Protein AF-A0A3A9EFS1-F1 (afdb_monomer)

Structure (mmCIF, N/CA/C/O backbone):
data_AF-A0A3A9EFS1-F1
#
_entry.id   AF-A0A3A9EFS1-F1
#
loop_
_atom_site.group_PDB
_atom_site.id
_atom_site.type_symbol
_atom_site.label_atom_id
_atom_site.label_alt_id
_atom_site.label_comp_id
_atom_site.label_asym_id
_atom_site.label_entity_id
_atom_site.label_seq_id
_atom_site.pdbx_PDB_ins_code
_atom_site.Cartn_x
_atom_site.Cartn_y
_atom_site.Cartn_z
_atom_site.occupancy
_atom_site.B_iso_or_equiv
_atom_site.auth_seq_id
_atom_site.auth_comp_id
_atom_site.auth_asym_id
_atom_site.auth_atom_id
_atom_site.pdbx_PDB_model_num
ATOM 1 N N . TYR A 1 1 ? 8.280 -6.843 -24.505 1.00 95.31 1 TYR A N 1
ATOM 2 C CA . TYR A 1 1 ? 9.113 -6.288 -25.584 1.00 95.31 1 TYR A CA 1
ATOM 3 C C . TYR A 1 1 ? 9.991 -7.396 -26.152 1.00 95.31 1 TYR A C 1
ATOM 5 O O . TYR A 1 1 ? 10.147 -8.423 -25.499 1.00 95.31 1 TYR A O 1
ATOM 13 N N . GLN A 1 2 ? 10.508 -7.219 -27.363 1.00 96.38 2 GLN A N 1
ATOM 14 C CA . GLN A 1 2 ? 11.453 -8.128 -28.019 1.00 96.38 2 GLN A CA 1
ATOM 15 C C . GLN A 1 2 ? 12.691 -7.327 -28.416 1.00 96.38 2 GLN A C 1
ATOM 17 O O . GLN A 1 2 ? 12.619 -6.101 -28.503 1.00 96.38 2 GLN A O 1
ATOM 22 N N . VAL A 1 3 ? 13.807 -8.020 -28.605 1.00 96.75 3 VAL A N 1
ATOM 23 C CA . VAL A 1 3 ? 15.078 -7.429 -29.024 1.00 96.75 3 VAL A CA 1
ATOM 24 C C . VAL A 1 3 ? 15.571 -8.209 -30.230 1.00 96.75 3 VAL A C 1
ATOM 26 O O . VAL A 1 3 ? 15.526 -9.438 -30.214 1.00 96.75 3 VAL A O 1
ATOM 29 N N . SER A 1 4 ? 16.009 -7.492 -31.255 1.00 95.69 4 SER A N 1
ATOM 30 C CA . SER A 1 4 ? 16.478 -8.025 -32.530 1.00 95.69 4 SER A CA 1
ATOM 31 C C . SER A 1 4 ? 17.852 -7.447 -32.841 1.00 95.69 4 SER A C 1
ATOM 33 O O . SER A 1 4 ? 18.137 -6.320 -32.436 1.00 95.69 4 SER A O 1
ATOM 35 N N . ASP A 1 5 ? 18.650 -8.185 -33.599 1.00 96.75 5 ASP A N 1
ATOM 36 C CA . ASP A 1 5 ? 19.939 -7.743 -34.123 1.00 96.75 5 ASP A CA 1
ATOM 37 C C . ASP A 1 5 ? 20.101 -8.301 -35.546 1.00 96.75 5 ASP A C 1
ATOM 39 O O . ASP A 1 5 ? 19.732 -9.457 -35.782 1.00 96.75 5 ASP A O 1
ATOM 43 N N . GLU A 1 6 ? 20.549 -7.485 -36.506 1.00 94.62 6 GLU A N 1
ATOM 44 C CA . GLU A 1 6 ? 20.596 -7.878 -37.925 1.00 94.62 6 GLU A CA 1
ATOM 45 C C . GLU A 1 6 ? 21.728 -8.878 -38.203 1.00 94.62 6 GLU A C 1
ATOM 47 O O . GLU A 1 6 ? 21.553 -9.823 -38.981 1.00 94.62 6 GLU A O 1
ATOM 52 N N . GLU A 1 7 ? 22.869 -8.700 -37.541 1.00 95.69 7 GLU A N 1
ATOM 53 C CA . GLU A 1 7 ? 24.054 -9.550 -37.630 1.00 95.69 7 GLU A CA 1
ATOM 54 C C . GLU A 1 7 ? 23.957 -10.801 -36.741 1.00 95.69 7 GLU A C 1
ATOM 56 O O . GLU A 1 7 ? 24.694 -11.774 -36.940 1.00 95.69 7 GLU A O 1
ATOM 61 N N . GLY A 1 8 ? 23.001 -10.815 -35.810 1.00 94.38 8 GLY A N 1
ATOM 62 C CA . GLY A 1 8 ? 22.811 -11.887 -34.839 1.00 94.38 8 GLY A CA 1
ATOM 63 C C . GLY A 1 8 ? 23.802 -11.812 -33.679 1.00 94.38 8 GLY A C 1
ATOM 64 O O . GLY A 1 8 ? 24.054 -12.834 -33.028 1.00 94.38 8 GLY A O 1
ATOM 65 N N . ASP A 1 9 ? 24.368 -10.631 -33.432 1.00 97.06 9 ASP A N 1
ATOM 66 C CA . ASP A 1 9 ? 25.317 -10.398 -32.359 1.00 97.06 9 ASP A CA 1
ATOM 67 C C . ASP A 1 9 ? 24.630 -10.449 -30.980 1.00 97.06 9 ASP A C 1
ATOM 69 O O . ASP A 1 9 ? 23.421 -10.220 -30.837 1.00 97.06 9 ASP A O 1
ATOM 73 N N . PRO A 1 10 ? 25.366 -10.810 -29.911 1.00 97.25 10 PRO A N 1
ATOM 74 C CA . PRO A 1 10 ? 24.769 -10.917 -28.590 1.00 97.25 10 PRO A CA 1
ATOM 75 C C . PRO A 1 10 ? 24.401 -9.543 -28.015 1.00 97.25 10 PRO A C 1
ATOM 77 O O . PRO A 1 10 ? 25.275 -8.748 -27.677 1.00 97.25 10 PRO A O 1
ATOM 80 N N . VAL A 1 11 ? 23.107 -9.310 -27.786 1.00 98.38 11 VAL A N 1
ATOM 81 C CA . VAL A 1 11 ? 22.608 -8.042 -27.233 1.00 98.38 11 VAL A CA 1
ATOM 82 C C . VAL A 1 11 ? 22.448 -8.106 -25.713 1.00 98.38 11 VAL A C 1
ATOM 84 O O . VAL A 1 11 ? 21.799 -9.001 -25.163 1.00 98.38 11 VAL A O 1
ATOM 87 N N . THR A 1 12 ? 23.010 -7.120 -25.018 1.00 98.56 12 THR A N 1
ATOM 88 C CA . THR A 1 12 ? 22.801 -6.883 -23.585 1.00 98.56 12 THR A CA 1
ATOM 89 C C . THR A 1 12 ? 21.680 -5.874 -23.386 1.00 98.56 12 THR A C 1
ATOM 91 O O . THR A 1 12 ? 21.723 -4.777 -23.935 1.00 98.56 12 THR A O 1
ATOM 94 N N . VAL A 1 13 ? 20.694 -6.230 -22.565 1.00 98.69 13 VAL A N 1
ATOM 95 C CA . VAL A 1 13 ? 19.594 -5.356 -22.158 1.00 98.69 13 VAL A CA 1
ATOM 96 C C . VAL A 1 13 ? 19.823 -4.854 -20.742 1.00 98.69 13 VAL A C 1
ATOM 98 O O . VAL A 1 13 ? 20.154 -5.636 -19.850 1.00 98.69 13 VAL A O 1
ATOM 101 N N . THR A 1 14 ? 19.593 -3.565 -20.520 1.00 98.56 14 THR A N 1
ATOM 102 C CA . THR A 1 14 ? 19.594 -2.929 -19.201 1.00 98.56 14 THR A CA 1
ATOM 103 C C . THR A 1 14 ? 18.259 -2.234 -18.970 1.00 98.56 14 THR A C 1
ATOM 105 O O . THR A 1 14 ? 17.810 -1.440 -19.792 1.00 98.56 14 THR A O 1
ATOM 108 N N . GLU A 1 15 ? 17.625 -2.531 -17.840 1.00 98.25 15 GLU A N 1
ATOM 109 C CA . GLU A 1 15 ? 16.352 -1.940 -17.435 1.00 98.25 15 GLU A CA 1
ATOM 110 C C . GLU A 1 15 ? 16.546 -1.013 -16.241 1.00 98.25 15 GLU A C 1
ATOM 112 O O . GLU A 1 15 ? 17.140 -1.404 -15.230 1.00 98.25 15 GLU A O 1
ATOM 117 N N . LEU A 1 16 ? 16.020 0.205 -16.352 1.00 97.69 16 LEU A N 1
ATOM 118 C CA . LEU A 1 16 ? 16.131 1.244 -15.339 1.00 97.69 16 LEU A CA 1
ATOM 119 C C . LEU A 1 16 ? 14.750 1.769 -14.938 1.00 97.69 16 LEU A C 1
ATOM 121 O O . LEU A 1 16 ? 13.844 1.865 -15.766 1.00 97.69 16 LEU A O 1
ATOM 125 N N . LEU A 1 17 ? 14.614 2.148 -13.672 1.00 97.62 17 LEU A N 1
ATOM 126 C CA . LEU A 1 17 ? 13.479 2.879 -13.116 1.00 97.62 17 LEU A CA 1
ATOM 127 C C . LEU A 1 17 ? 14.004 4.179 -12.512 1.00 97.62 17 LEU A C 1
ATOM 129 O O . LEU A 1 17 ? 14.856 4.144 -11.628 1.00 97.62 17 LEU A O 1
ATOM 133 N N . ASP A 1 18 ? 13.543 5.316 -13.027 1.00 97.00 18 ASP A N 1
ATOM 134 C CA . ASP A 1 18 ? 14.023 6.657 -12.663 1.00 97.00 18 ASP A CA 1
ATOM 135 C C . ASP A 1 18 ? 15.560 6.780 -12.705 1.00 97.00 18 ASP A C 1
ATOM 137 O O . ASP A 1 18 ? 16.192 7.407 -11.856 1.00 97.00 18 ASP A O 1
ATOM 141 N N . GLY A 1 19 ? 16.178 6.130 -13.699 1.00 95.69 19 GLY A N 1
ATOM 142 C CA . GLY A 1 19 ? 17.631 6.096 -13.889 1.00 95.69 19 GLY A CA 1
ATOM 143 C C . GLY A 1 19 ? 18.389 5.130 -12.968 1.00 95.69 19 GLY A C 1
ATOM 144 O O . GLY A 1 19 ? 19.599 4.977 -13.122 1.00 95.69 19 GLY A O 1
ATOM 145 N N . ALA A 1 20 ? 17.718 4.440 -12.041 1.00 95.31 20 ALA A N 1
ATOM 146 C CA . ALA A 1 20 ? 18.317 3.372 -11.248 1.00 95.31 20 ALA A CA 1
ATOM 147 C C . ALA A 1 20 ? 18.182 2.026 -11.972 1.00 95.31 20 ALA A C 1
ATOM 149 O O . ALA A 1 20 ? 17.077 1.604 -12.308 1.00 95.31 20 ALA A O 1
ATOM 150 N N . GLN A 1 21 ? 19.299 1.332 -12.197 1.00 96.12 21 GLN A N 1
ATOM 151 C CA . GLN A 1 21 ? 19.288 0.012 -12.827 1.00 96.12 21 GLN A CA 1
ATOM 152 C C . GLN A 1 21 ? 18.603 -1.021 -11.922 1.00 96.12 21 GLN A C 1
ATOM 154 O O . GLN A 1 21 ? 19.064 -1.279 -10.811 1.00 96.12 21 GLN A O 1
ATOM 159 N N . LEU A 1 22 ? 17.547 -1.655 -12.435 1.00 94.75 22 LEU A N 1
ATOM 160 C CA . LEU A 1 22 ? 16.851 -2.756 -11.767 1.00 94.75 22 LEU A CA 1
ATOM 161 C C . LEU A 1 22 ? 17.437 -4.111 -12.161 1.00 94.75 22 LEU A C 1
ATOM 163 O O . LEU A 1 22 ? 17.660 -4.967 -11.307 1.00 94.75 22 LEU A O 1
ATOM 167 N N . ARG A 1 23 ? 17.729 -4.311 -13.451 1.00 96.62 23 ARG A N 1
ATOM 168 C CA . ARG A 1 23 ? 18.398 -5.526 -13.934 1.00 96.62 23 ARG A CA 1
ATOM 169 C C . ARG A 1 23 ? 19.144 -5.300 -15.243 1.00 96.62 23 ARG A C 1
ATOM 171 O O . ARG A 1 23 ? 18.837 -4.379 -15.993 1.00 96.62 23 ARG A O 1
ATOM 178 N N . SER A 1 24 ? 20.109 -6.175 -15.513 1.00 97.88 24 SER A N 1
ATOM 179 C CA . SER A 1 24 ? 20.818 -6.262 -16.790 1.00 97.88 24 SER A CA 1
ATOM 180 C C . SER A 1 24 ? 21.049 -7.730 -17.143 1.00 97.88 24 SER A C 1
ATOM 182 O O . SER A 1 24 ? 21.316 -8.541 -16.252 1.00 97.88 24 SER A O 1
ATOM 184 N N . PHE A 1 25 ? 20.872 -8.090 -18.411 1.00 98.38 25 PHE A N 1
ATOM 185 C CA . PHE A 1 25 ? 20.951 -9.473 -18.878 1.00 98.38 25 PHE A CA 1
ATOM 186 C C . PHE A 1 25 ? 21.233 -9.549 -20.383 1.00 98.38 25 PHE A C 1
ATOM 188 O O . PHE A 1 25 ? 20.939 -8.619 -21.127 1.00 98.38 25 PHE A O 1
ATOM 195 N N . GLN A 1 26 ? 21.771 -10.677 -20.846 1.00 98.12 26 GLN A N 1
ATOM 196 C CA . GLN A 1 26 ? 21.901 -10.963 -22.276 1.00 98.12 26 GLN A CA 1
ATO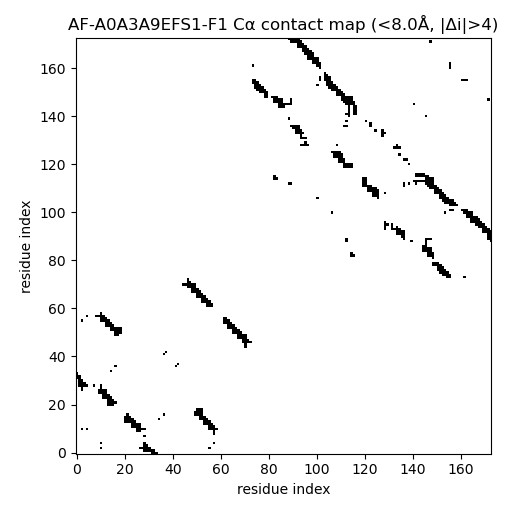M 197 C C . GLN A 1 26 ? 20.560 -11.474 -22.816 1.00 98.12 26 GLN A C 1
ATOM 199 O O . GLN A 1 26 ? 20.026 -12.465 -22.310 1.00 98.12 26 GLN A O 1
ATOM 204 N N . ALA A 1 27 ? 19.993 -10.785 -23.804 1.00 97.50 27 ALA A N 1
ATOM 205 C CA . ALA A 1 27 ? 18.690 -11.126 -24.357 1.00 97.50 27 ALA A CA 1
ATOM 206 C C . ALA A 1 27 ? 18.776 -12.308 -25.330 1.00 97.50 27 ALA A C 1
ATOM 208 O O . ALA A 1 27 ? 19.750 -12.478 -26.060 1.00 97.50 27 ALA A O 1
ATOM 209 N N . VAL A 1 28 ? 17.708 -13.105 -25.376 1.00 97.50 28 VAL A N 1
ATOM 210 C CA . VAL A 1 28 ? 17.472 -14.030 -26.489 1.00 97.50 28 VAL A CA 1
ATOM 211 C C . VAL A 1 28 ? 16.846 -13.223 -27.624 1.00 97.50 28 VAL A C 1
ATOM 213 O O . VAL A 1 28 ? 15.769 -12.655 -27.430 1.00 97.50 28 VAL A O 1
ATOM 216 N N . LEU A 1 29 ? 17.511 -13.168 -28.782 1.00 97.00 29 LEU A N 1
ATOM 217 C CA . LEU A 1 29 ? 17.010 -12.450 -29.959 1.00 97.00 29 LEU A CA 1
ATOM 218 C C . LEU A 1 29 ? 15.638 -12.986 -30.387 1.00 97.00 29 LEU A C 1
ATOM 220 O O . LEU A 1 29 ? 15.382 -14.189 -30.304 1.00 97.00 29 LEU A O 1
ATOM 224 N N . GLU A 1 30 ? 14.739 -12.081 -30.780 1.00 95.19 30 GLU A N 1
ATOM 225 C CA . GLU A 1 30 ? 13.312 -12.325 -31.059 1.00 95.19 30 GLU A CA 1
ATOM 226 C C . GLU A 1 30 ? 12.511 -12.916 -29.871 1.00 95.19 30 GLU A C 1
ATOM 228 O O . GLU A 1 30 ? 11.296 -13.133 -29.953 1.00 95.19 30 GLU A O 1
ATOM 233 N N . GLY A 1 31 ? 13.159 -13.144 -28.725 1.00 94.94 31 GLY A N 1
ATOM 234 C CA . GLY A 1 31 ? 12.561 -13.663 -27.503 1.00 94.94 31 GLY A CA 1
ATOM 235 C C . GLY A 1 31 ? 11.711 -12.618 -26.780 1.00 94.94 31 GLY A C 1
ATOM 236 O O . GLY A 1 31 ? 12.040 -11.432 -26.723 1.00 94.94 31 GLY A O 1
ATOM 237 N N . GLY A 1 32 ? 10.593 -13.061 -26.202 1.00 96.44 32 GLY A N 1
ATOM 238 C CA . GLY A 1 32 ? 9.699 -12.197 -25.434 1.00 96.44 32 GLY A CA 1
ATOM 239 C C . GLY A 1 32 ? 10.242 -11.883 -24.038 1.00 96.44 32 GLY A C 1
ATOM 240 O O . GLY A 1 32 ? 10.497 -12.789 -23.252 1.00 96.44 32 GLY A O 1
ATOM 241 N N . ASN A 1 33 ? 10.339 -10.594 -23.712 1.00 96.81 33 ASN A N 1
ATOM 242 C CA . ASN A 1 33 ? 10.729 -10.074 -22.401 1.00 96.81 33 ASN A CA 1
ATOM 243 C C . ASN A 1 33 ? 9.610 -9.216 -21.783 1.00 96.81 33 ASN A C 1
ATOM 245 O O . ASN A 1 33 ? 8.821 -8.584 -22.496 1.00 96.81 33 ASN A O 1
ATOM 249 N N . SER A 1 34 ? 9.563 -9.137 -20.452 1.00 95.44 34 SER A N 1
ATOM 250 C CA . SER A 1 34 ? 8.622 -8.289 -19.704 1.00 95.44 34 SER A CA 1
ATOM 251 C C . SER A 1 34 ? 9.345 -7.480 -18.635 1.00 95.44 34 SER A C 1
ATOM 253 O O . SER A 1 34 ? 10.018 -8.078 -17.797 1.00 95.44 34 SER A O 1
ATOM 255 N N . PHE A 1 35 ? 9.155 -6.162 -18.617 1.00 95.75 35 PHE A N 1
ATOM 256 C CA . PHE A 1 35 ? 9.658 -5.272 -17.572 1.00 95.75 35 PHE A CA 1
ATOM 257 C C . PHE A 1 35 ? 8.493 -4.854 -16.665 1.00 95.75 35 PHE A C 1
ATOM 259 O O . PHE A 1 35 ? 7.510 -4.301 -17.157 1.00 95.75 35 PHE A O 1
ATOM 266 N N . ALA A 1 36 ? 8.576 -5.148 -15.366 1.00 93.38 36 ALA A N 1
ATOM 267 C CA . ALA A 1 36 ? 7.552 -4.799 -14.386 1.00 93.38 36 ALA A CA 1
ATOM 268 C C . ALA A 1 36 ? 8.174 -4.075 -13.188 1.00 93.38 36 ALA A C 1
ATOM 270 O O . ALA A 1 36 ? 9.195 -4.510 -12.664 1.00 93.38 36 ALA A O 1
ATOM 271 N N . VAL A 1 37 ? 7.512 -3.011 -12.730 1.00 93.19 37 VAL A N 1
ATOM 272 C CA . VAL A 1 37 ? 7.810 -2.335 -11.463 1.00 93.19 37 VAL A CA 1
ATOM 273 C C . VAL A 1 37 ? 6.799 -2.839 -10.440 1.00 93.19 37 VAL A C 1
ATOM 275 O O . VAL A 1 37 ? 5.625 -2.480 -10.496 1.00 93.19 37 VAL A O 1
ATOM 278 N N . ALA A 1 38 ? 7.229 -3.733 -9.552 1.00 91.38 38 ALA A N 1
ATOM 279 C CA . ALA A 1 38 ? 6.343 -4.454 -8.641 1.00 91.38 38 ALA A CA 1
ATOM 280 C C . ALA A 1 38 ? 6.957 -4.596 -7.243 1.00 91.38 38 ALA A C 1
ATOM 282 O O . ALA A 1 38 ? 8.128 -4.291 -7.027 1.00 91.38 38 ALA A O 1
ATOM 283 N N . GLY A 1 39 ? 6.152 -5.068 -6.287 1.00 91.12 39 GLY A N 1
ATOM 284 C CA . GLY A 1 39 ? 6.606 -5.350 -4.926 1.00 91.12 39 GLY A CA 1
ATOM 285 C C . GLY A 1 39 ? 7.253 -4.135 -4.262 1.00 91.12 39 GLY A C 1
ATOM 286 O O . GLY A 1 39 ? 6.729 -3.023 -4.334 1.00 91.12 39 GLY A O 1
ATOM 287 N N . GLU A 1 40 ? 8.398 -4.351 -3.616 1.00 89.12 40 GLU A N 1
ATOM 288 C CA . GLU A 1 40 ? 9.114 -3.288 -2.912 1.00 89.12 40 GLU A CA 1
ATOM 289 C C . GLU A 1 40 ? 9.540 -2.129 -3.814 1.00 89.12 40 GLU A C 1
ATOM 291 O O . GLU A 1 40 ? 9.493 -0.985 -3.363 1.00 89.12 40 GLU A O 1
ATOM 296 N N . ASP A 1 41 ? 9.928 -2.399 -5.063 1.00 90.75 41 ASP A N 1
ATOM 297 C CA . ASP A 1 41 ? 10.382 -1.354 -5.986 1.00 90.75 41 ASP A CA 1
ATOM 298 C C . ASP A 1 41 ? 9.247 -0.371 -6.264 1.00 90.75 41 ASP A C 1
ATOM 300 O O . ASP A 1 41 ? 9.427 0.836 -6.132 1.00 90.75 41 ASP A O 1
ATOM 304 N N . PHE A 1 42 ? 8.038 -0.883 -6.521 1.00 92.94 42 PHE A N 1
ATOM 305 C CA . PHE A 1 42 ? 6.848 -0.046 -6.672 1.00 92.94 42 PHE A CA 1
ATOM 306 C C . PHE A 1 42 ? 6.458 0.659 -5.369 1.00 92.94 42 PHE A C 1
ATOM 308 O O . PHE A 1 42 ? 6.068 1.827 -5.390 1.00 92.94 42 PHE A O 1
ATOM 315 N N . LEU A 1 43 ? 6.550 -0.022 -4.220 1.00 90.19 43 LEU A N 1
ATOM 316 C CA . LEU A 1 43 ? 6.170 0.554 -2.926 1.00 90.19 43 LEU A CA 1
ATOM 317 C C . LEU A 1 43 ? 7.064 1.736 -2.526 1.00 90.19 43 LEU A C 1
ATOM 319 O O . LEU A 1 43 ? 6.543 2.714 -1.993 1.00 90.19 43 LEU A O 1
ATOM 323 N N . LYS A 1 44 ? 8.366 1.680 -2.832 1.00 89.50 44 LYS A N 1
ATOM 324 C CA . LYS A 1 44 ? 9.349 2.735 -2.522 1.00 89.50 44 LYS A CA 1
ATOM 325 C C . LYS A 1 44 ? 9.178 4.002 -3.364 1.00 89.50 44 LYS A C 1
ATOM 327 O O . LYS A 1 44 ? 9.631 5.067 -2.943 1.00 89.50 44 LYS A O 1
ATOM 332 N N . LEU A 1 45 ? 8.520 3.909 -4.521 1.00 93.38 45 LEU A N 1
ATOM 333 C CA . LEU A 1 45 ? 8.244 5.075 -5.358 1.00 93.38 45 LEU A CA 1
ATOM 334 C C . LEU A 1 45 ? 7.377 6.100 -4.625 1.00 93.38 45 LEU A C 1
ATOM 336 O O . LEU A 1 45 ? 6.398 5.751 -3.962 1.00 93.38 45 LEU A O 1
ATOM 340 N N . GLN A 1 46 ? 7.709 7.376 -4.774 1.00 91.50 46 GLN A N 1
ATOM 341 C CA . GLN A 1 46 ? 6.834 8.457 -4.325 1.00 91.50 46 GLN A CA 1
ATOM 342 C C . GLN A 1 46 ? 5.622 8.575 -5.255 1.00 91.50 46 GLN A C 1
ATOM 344 O O . GLN A 1 46 ? 5.636 8.044 -6.354 1.00 91.50 46 GLN A O 1
ATOM 349 N N . ASN A 1 47 ? 4.549 9.246 -4.837 1.00 92.31 47 ASN A N 1
ATOM 350 C CA . ASN A 1 47 ? 3.523 9.616 -5.815 1.00 92.31 47 ASN A CA 1
ATOM 351 C C . ASN A 1 47 ? 4.106 10.640 -6.792 1.00 92.31 47 ASN A C 1
ATOM 353 O O . ASN A 1 47 ? 4.843 11.536 -6.377 1.00 92.31 47 ASN A O 1
ATOM 357 N N . GLY A 1 48 ? 3.726 10.538 -8.059 1.00 94.94 48 GLY A N 1
ATOM 358 C CA . GLY A 1 48 ? 4.226 11.403 -9.117 1.00 94.94 48 GLY A CA 1
ATOM 359 C C . GLY A 1 48 ? 4.585 10.644 -10.392 1.00 94.94 48 GLY A C 1
ATOM 360 O O . GLY A 1 48 ? 4.303 9.449 -10.509 1.00 94.94 48 GLY A O 1
ATOM 361 N N . PRO A 1 49 ? 5.146 11.354 -11.382 1.00 97.56 49 PRO A N 1
ATOM 362 C CA . PRO A 1 49 ? 5.598 10.752 -12.626 1.00 97.56 49 PRO A CA 1
ATOM 363 C C . PRO A 1 49 ? 6.869 9.923 -12.409 1.00 97.56 49 PRO A C 1
ATOM 365 O O . PRO A 1 49 ? 7.775 10.341 -11.692 1.00 97.56 49 PRO A O 1
ATOM 368 N N . HIS A 1 50 ? 6.942 8.791 -13.098 1.00 98.12 50 HIS A N 1
ATOM 369 C CA . HIS A 1 50 ? 8.069 7.866 -13.124 1.00 98.12 50 HIS A CA 1
ATOM 370 C C . HIS A 1 50 ? 8.385 7.455 -14.555 1.00 98.12 50 HIS A C 1
ATOM 372 O O . HIS A 1 50 ? 7.499 7.436 -15.418 1.00 98.12 50 HIS A O 1
ATOM 378 N N . THR A 1 51 ? 9.644 7.099 -14.799 1.00 98.12 51 THR A N 1
ATOM 379 C CA . THR A 1 51 ? 10.117 6.656 -16.115 1.00 98.12 51 THR A CA 1
ATOM 380 C C . THR A 1 51 ? 10.818 5.310 -16.014 1.00 98.12 51 THR A C 1
ATOM 382 O O . THR A 1 51 ? 11.733 5.113 -15.219 1.00 98.12 51 THR A O 1
ATOM 385 N N . MET A 1 52 ? 10.391 4.381 -16.858 1.00 98.06 52 MET A N 1
ATOM 386 C CA . MET A 1 52 ? 11.016 3.092 -17.102 1.00 98.06 52 MET A CA 1
ATOM 387 C C . MET A 1 52 ? 11.813 3.182 -18.401 1.00 98.06 52 MET A C 1
ATOM 389 O O . MET A 1 52 ? 11.274 3.598 -19.426 1.00 98.06 52 MET A O 1
ATOM 393 N N . GLN A 1 53 ? 13.075 2.770 -18.371 1.00 98.38 53 GLN A N 1
ATOM 394 C CA . GLN A 1 53 ? 13.949 2.754 -19.542 1.00 98.38 53 GLN A CA 1
ATOM 395 C C . GLN A 1 53 ? 14.436 1.337 -19.816 1.00 98.38 53 GLN A C 1
ATOM 397 O O . GLN A 1 53 ? 14.781 0.601 -18.893 1.00 98.38 53 GLN A O 1
ATOM 402 N N . ILE A 1 54 ? 14.470 0.968 -21.091 1.00 98.50 54 ILE A N 1
ATOM 403 C CA . ILE A 1 54 ? 15.029 -0.285 -21.591 1.00 98.50 54 ILE A CA 1
ATOM 404 C C . ILE A 1 54 ? 16.089 0.101 -22.619 1.00 98.50 54 ILE A C 1
ATOM 406 O O . ILE A 1 54 ? 15.749 0.595 -23.693 1.00 98.50 54 ILE A O 1
ATOM 410 N N . SER A 1 55 ? 17.359 -0.099 -22.281 1.00 98.12 55 SER A N 1
ATOM 411 C CA . SER A 1 55 ? 18.487 0.029 -23.206 1.00 98.12 55 SER A CA 1
ATOM 412 C C . SER A 1 55 ? 18.882 -1.355 -23.713 1.00 98.12 55 SER A C 1
ATOM 414 O O . SER A 1 55 ? 18.906 -2.308 -22.935 1.00 98.12 55 SER A O 1
ATOM 416 N N . ALA A 1 56 ? 19.175 -1.475 -25.004 1.00 98.25 56 ALA A N 1
ATOM 417 C CA . ALA A 1 56 ? 19.684 -2.683 -25.639 1.00 98.25 56 ALA A CA 1
ATOM 418 C C . ALA A 1 56 ? 20.926 -2.339 -26.472 1.00 98.25 56 ALA A C 1
ATOM 420 O O . ALA A 1 56 ? 20.855 -1.463 -27.333 1.00 98.25 56 ALA A O 1
ATOM 421 N N . THR A 1 57 ? 22.049 -3.015 -26.223 1.00 97.94 57 THR A N 1
ATOM 422 C CA . THR A 1 57 ? 23.328 -2.780 -26.912 1.00 97.94 57 THR A CA 1
ATOM 423 C C . THR A 1 57 ? 24.034 -4.084 -27.283 1.00 97.94 57 THR A C 1
ATOM 425 O O . THR A 1 57 ? 24.121 -5.006 -26.472 1.00 97.94 57 THR A O 1
ATOM 428 N N . ASP A 1 58 ? 24.554 -4.151 -28.503 1.00 97.50 58 ASP A N 1
ATOM 429 C CA . ASP A 1 58 ? 25.454 -5.189 -29.034 1.00 97.50 58 ASP A CA 1
ATOM 430 C C . ASP A 1 58 ? 26.946 -4.869 -28.760 1.00 97.50 58 ASP A C 1
ATOM 432 O O . ASP A 1 58 ? 27.845 -5.636 -29.101 1.00 97.50 58 ASP A O 1
ATOM 436 N N . GLY A 1 59 ? 27.233 -3.725 -28.123 1.00 95.69 59 GLY A N 1
ATOM 437 C CA . GLY A 1 59 ? 28.579 -3.198 -27.890 1.00 95.69 59 GLY A CA 1
ATOM 438 C C . GLY A 1 59 ? 29.092 -2.223 -28.959 1.00 95.69 59 GLY A C 1
ATOM 439 O O . GLY A 1 59 ? 30.118 -1.580 -28.725 1.00 95.69 59 GLY A O 1
ATOM 440 N N . MET A 1 60 ? 28.395 -2.066 -30.089 1.00 94.69 60 MET A N 1
ATOM 441 C CA . MET A 1 60 ? 28.687 -1.066 -31.128 1.00 94.69 60 MET A CA 1
ATOM 442 C C . MET A 1 60 ? 27.609 0.021 -31.214 1.00 94.69 60 MET A C 1
ATOM 444 O O . MET A 1 60 ? 27.937 1.199 -31.375 1.00 94.69 60 MET A O 1
ATOM 448 N N . GLY A 1 61 ? 26.341 -0.364 -31.091 1.00 93.38 61 GLY A N 1
ATOM 449 C CA . GLY A 1 61 ? 25.166 0.494 -31.086 1.00 93.38 61 GLY A CA 1
ATOM 450 C C . GLY A 1 61 ? 24.330 0.341 -29.817 1.00 93.38 61 GLY A C 1
ATOM 451 O O . GLY A 1 61 ? 24.511 -0.573 -29.012 1.00 93.38 61 GLY A O 1
ATOM 452 N N . GLU A 1 62 ? 23.401 1.272 -29.620 1.00 96.25 62 GLU A N 1
ATOM 453 C CA . GLU A 1 62 ? 22.450 1.251 -28.511 1.00 96.25 62 GLU A CA 1
ATOM 454 C C . GLU A 1 62 ? 21.070 1.688 -29.009 1.00 96.25 62 GLU A C 1
ATOM 456 O O . GLU A 1 62 ? 20.935 2.681 -29.727 1.00 96.25 62 GLU A O 1
ATOM 461 N N . SER A 1 63 ? 20.039 0.949 -28.607 1.00 97.62 63 SER A N 1
ATOM 462 C CA . SER A 1 63 ? 18.636 1.326 -28.759 1.00 97.62 63 SER A CA 1
ATOM 463 C C . SER A 1 63 ? 18.021 1.578 -27.390 1.00 97.62 63 SER A C 1
ATOM 465 O O . SER A 1 63 ? 18.164 0.759 -26.485 1.00 97.62 63 SER A O 1
ATOM 467 N N . LEU A 1 64 ? 17.296 2.689 -27.251 1.00 97.75 64 LEU A N 1
ATOM 468 C CA . LEU A 1 64 ? 16.616 3.077 -26.018 1.00 97.75 64 LEU A CA 1
ATOM 469 C C . LEU A 1 64 ? 15.102 3.110 -26.231 1.00 97.75 64 LEU A C 1
ATOM 471 O O . LEU A 1 64 ? 14.607 3.721 -27.179 1.00 97.75 64 LEU A O 1
ATOM 475 N N . HIS A 1 65 ? 14.364 2.492 -25.315 1.00 97.75 65 HIS A N 1
ATOM 476 C CA . HIS A 1 65 ? 12.913 2.588 -25.233 1.00 97.75 65 HIS A CA 1
ATOM 477 C C . HIS A 1 65 ? 12.494 3.112 -23.860 1.00 97.75 65 HIS A C 1
ATOM 479 O O . HIS A 1 65 ? 12.935 2.591 -22.836 1.00 97.75 65 HIS A O 1
ATOM 485 N N . GLU A 1 66 ? 11.621 4.118 -23.840 1.00 97.50 66 GLU A N 1
ATOM 486 C CA . GLU A 1 66 ? 11.136 4.751 -22.614 1.00 97.50 66 GLU A CA 1
ATOM 487 C C . GLU A 1 66 ? 9.621 4.591 -22.472 1.00 97.50 66 GLU A C 1
ATOM 489 O O . GLU A 1 66 ? 8.862 4.741 -23.432 1.00 97.50 66 GLU A O 1
ATOM 494 N N . LEU A 1 67 ? 9.183 4.308 -21.249 1.00 96.94 67 LEU A N 1
ATOM 495 C CA . LEU A 1 67 ? 7.784 4.228 -20.846 1.00 96.94 67 LEU A CA 1
ATOM 496 C C . LEU A 1 67 ? 7.604 5.092 -19.599 1.00 96.94 67 LEU A C 1
ATOM 498 O O . LEU A 1 67 ? 8.409 5.013 -18.675 1.00 96.94 67 LEU A O 1
ATOM 502 N N . SER A 1 68 ? 6.534 5.878 -19.530 1.00 96.44 68 SER A N 1
ATOM 503 C CA . SER A 1 68 ? 6.235 6.691 -18.347 1.00 96.44 68 SER A CA 1
ATOM 504 C C . SER A 1 68 ? 4.910 6.284 -17.722 1.00 96.44 68 SER A C 1
ATOM 506 O O . SER A 1 68 ? 3.960 5.928 -18.421 1.00 96.44 68 SER A O 1
ATOM 508 N N . PHE A 1 69 ? 4.835 6.371 -16.398 1.00 96.62 69 PHE A N 1
ATOM 509 C CA . PHE A 1 69 ? 3.600 6.195 -15.641 1.00 96.62 69 PHE A CA 1
ATOM 510 C C . PHE A 1 69 ? 3.543 7.194 -14.487 1.00 96.62 69 PHE A C 1
ATOM 512 O O . PHE A 1 69 ? 4.571 7.688 -14.036 1.00 96.62 69 PHE A O 1
ATOM 519 N N . THR A 1 70 ? 2.342 7.476 -13.989 1.00 96.62 70 THR A N 1
ATOM 520 C CA . THR A 1 70 ? 2.151 8.299 -12.790 1.00 96.62 70 THR A CA 1
ATOM 521 C C . THR A 1 70 ? 1.651 7.414 -11.662 1.00 96.62 70 THR A C 1
ATOM 523 O O . THR A 1 70 ? 0.632 6.739 -11.810 1.00 96.62 70 THR A O 1
ATOM 526 N N . LYS A 1 71 ? 2.359 7.410 -10.532 1.00 95.56 71 LYS A N 1
ATOM 527 C CA . LYS A 1 71 ? 1.904 6.763 -9.304 1.00 95.56 71 LYS A CA 1
ATOM 528 C C . LYS A 1 71 ? 1.012 7.721 -8.521 1.00 95.56 71 LYS A C 1
ATOM 530 O O . LYS A 1 71 ? 1.425 8.831 -8.193 1.00 95.56 71 LYS A O 1
ATOM 535 N N . GLU A 1 72 ? -0.181 7.262 -8.164 1.00 93.56 72 GLU A N 1
ATOM 536 C CA . GLU A 1 72 ? -1.123 8.022 -7.344 1.00 93.56 72 GLU A CA 1
ATOM 537 C C . GLU A 1 72 ? -1.775 7.105 -6.302 1.00 93.56 72 GLU A C 1
ATOM 539 O O . GLU A 1 72 ? -2.834 6.525 -6.518 1.00 93.56 72 GLU A O 1
ATOM 544 N N . ILE A 1 73 ? -1.098 6.935 -5.162 1.00 92.19 73 ILE A N 1
ATOM 545 C CA . ILE A 1 73 ? -1.617 6.191 -4.008 1.00 92.19 73 ILE A CA 1
ATOM 546 C C . ILE A 1 73 ? -1.905 7.172 -2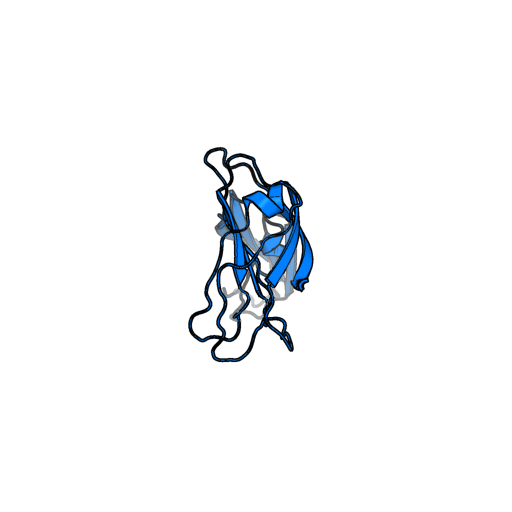.878 1.00 92.19 73 ILE A C 1
ATOM 548 O O . ILE A 1 73 ? -0.996 7.699 -2.231 1.00 92.19 73 ILE A O 1
ATOM 552 N N . THR A 1 74 ? -3.184 7.440 -2.651 1.00 94.25 74 THR A N 1
ATOM 553 C CA . THR A 1 74 ? -3.652 8.454 -1.693 1.00 94.25 74 THR A CA 1
ATOM 554 C C . THR A 1 74 ? -4.483 7.873 -0.558 1.00 94.25 74 THR A C 1
ATOM 556 O O . THR A 1 74 ? -4.881 8.623 0.329 1.00 94.25 74 THR A O 1
ATOM 559 N N . SER A 1 75 ? -4.703 6.556 -0.543 1.00 95.12 75 SER A N 1
ATOM 560 C CA . SER A 1 75 ? -5.441 5.861 0.508 1.00 95.12 75 SER A CA 1
ATOM 561 C C . SER A 1 75 ? -4.746 4.579 0.964 1.00 95.12 75 SER A C 1
ATOM 563 O O . SER A 1 75 ? -3.953 3.982 0.235 1.00 95.12 75 SER A O 1
ATOM 565 N N . ALA A 1 76 ? -5.039 4.181 2.199 1.00 94.12 76 ALA A N 1
ATOM 566 C CA . ALA A 1 76 ? -4.584 2.958 2.832 1.00 94.12 76 ALA A CA 1
ATOM 567 C C . ALA A 1 76 ? -5.745 2.297 3.582 1.00 94.12 76 ALA A C 1
ATOM 569 O O . ALA A 1 76 ? -6.562 2.973 4.213 1.00 94.12 76 ALA A O 1
ATOM 570 N N . PHE A 1 77 ? -5.772 0.968 3.531 1.00 96.06 77 PHE A N 1
ATOM 571 C CA . PHE A 1 77 ? -6.710 0.127 4.261 1.00 96.06 77 PHE A CA 1
ATOM 572 C C . PHE A 1 77 ? -5.934 -0.915 5.065 1.00 96.06 77 PHE A C 1
ATOM 574 O O . PHE A 1 77 ? -5.054 -1.582 4.519 1.00 96.06 77 PHE A O 1
ATOM 581 N N . VAL A 1 78 ? -6.249 -1.055 6.353 1.00 96.94 78 VAL A N 1
ATOM 582 C CA . VAL A 1 78 ? -5.624 -2.049 7.239 1.00 96.94 78 VAL A CA 1
ATOM 583 C C . VAL A 1 78 ? -6.710 -2.827 7.968 1.00 96.94 78 VAL A C 1
ATOM 585 O O . VAL A 1 78 ? -7.601 -2.235 8.566 1.00 96.94 78 VAL A O 1
ATOM 588 N N . THR A 1 79 ? -6.608 -4.152 7.947 1.00 97.38 79 THR A N 1
ATOM 589 C CA . THR A 1 79 ? -7.482 -5.085 8.672 1.00 97.38 79 THR A CA 1
ATOM 590 C C . THR A 1 79 ? -6.668 -6.302 9.096 1.00 97.38 79 THR A C 1
ATOM 592 O O . THR A 1 79 ? -5.604 -6.571 8.528 1.00 97.38 79 THR A O 1
ATOM 595 N N . ILE A 1 80 ? -7.176 -7.073 10.054 1.00 94.50 80 ILE A N 1
ATOM 596 C CA . ILE A 1 80 ? -6.706 -8.448 10.251 1.00 94.50 80 ILE A CA 1
ATOM 597 C C . ILE A 1 80 ? -7.297 -9.363 9.165 1.00 94.50 80 ILE A C 1
ATOM 599 O O . ILE A 1 80 ? -8.450 -9.156 8.777 1.00 94.50 80 ILE A O 1
ATOM 603 N N . PRO A 1 81 ? -6.539 -10.355 8.657 1.00 93.88 81 PRO A N 1
ATOM 604 C CA . PRO A 1 81 ? -7.043 -11.288 7.646 1.00 93.88 81 PRO A CA 1
ATOM 605 C C . PRO A 1 81 ? -8.171 -12.184 8.163 1.00 93.88 81 PRO A C 1
ATOM 607 O O . PRO A 1 81 ? -9.094 -12.502 7.420 1.00 93.88 81 PRO A O 1
ATOM 610 N N . GLU A 1 82 ? -8.089 -12.578 9.435 1.00 96.38 82 GLU A N 1
ATOM 611 C CA . GLU A 1 82 ? -9.049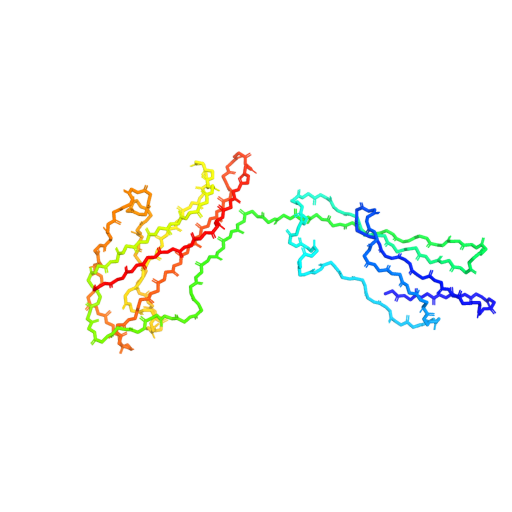 -13.462 10.092 1.00 96.38 82 GLU A CA 1
ATOM 612 C C . GLU A 1 82 ? -9.501 -12.836 11.422 1.00 96.38 82 GLU A C 1
ATOM 614 O O . GLU A 1 82 ? -8.643 -12.428 12.212 1.00 96.38 82 GLU A O 1
ATOM 619 N N . PRO A 1 83 ? -10.820 -12.741 11.685 1.00 97.50 83 PRO A N 1
ATOM 620 C CA . PRO A 1 83 ? -11.346 -12.305 12.975 1.00 97.50 83 PRO A CA 1
ATOM 621 C C . PRO A 1 83 ? -10.836 -13.166 14.136 1.00 97.50 83 PRO A C 1
ATOM 623 O O . PRO A 1 83 ? -10.754 -14.389 14.034 1.00 97.50 83 PRO A O 1
ATOM 626 N N . MET A 1 84 ? -10.545 -12.536 15.270 1.00 97.62 84 MET A N 1
ATOM 627 C CA . MET A 1 84 ? -10.068 -13.207 16.478 1.00 97.62 84 MET A CA 1
ATOM 628 C C . MET A 1 84 ? -11.250 -13.759 17.277 1.00 97.62 84 MET A C 1
ATOM 630 O O . MET A 1 84 ? -12.043 -12.991 17.815 1.00 97.62 84 MET A O 1
ATOM 634 N N . GLU A 1 85 ? -11.372 -15.081 17.370 1.00 97.12 85 GLU A N 1
ATOM 635 C CA . GLU A 1 85 ? -12.463 -15.733 18.103 1.00 97.12 85 GLU A CA 1
ATOM 636 C C . GLU A 1 85 ? -12.469 -15.383 19.601 1.00 97.12 85 GLU A C 1
ATOM 638 O O . GLU A 1 85 ? -11.419 -15.307 20.245 1.00 97.12 85 GLU A O 1
ATOM 643 N N . ALA A 1 86 ? -13.668 -15.234 20.165 1.00 96.81 86 ALA A N 1
ATOM 644 C CA . ALA A 1 86 ? -13.897 -15.059 21.592 1.00 96.81 86 ALA A CA 1
ATOM 645 C C . ALA A 1 86 ? -14.894 -16.110 22.105 1.00 96.81 86 ALA A C 1
ATOM 647 O O . ALA A 1 86 ? -15.910 -16.393 21.471 1.00 96.81 86 ALA A O 1
ATOM 648 N N . GLY A 1 87 ? -14.602 -16.700 23.269 1.00 95.00 87 GLY A N 1
ATOM 649 C CA . GLY A 1 87 ? -15.482 -17.698 23.895 1.00 95.00 87 GLY A CA 1
ATOM 650 C C . GLY A 1 87 ? -16.745 -17.102 24.526 1.00 95.00 87 GLY A C 1
ATOM 651 O O . GLY A 1 87 ? -17.713 -17.821 24.758 1.00 95.00 87 GLY A O 1
ATOM 652 N N . GLU A 1 88 ? -16.739 -15.795 24.786 1.00 96.19 88 GLU A N 1
ATOM 653 C CA . GLU A 1 88 ? -17.844 -15.036 25.370 1.00 96.19 88 GLU A CA 1
ATOM 654 C C . GLU A 1 88 ? -18.049 -13.719 24.606 1.00 96.19 88 GLU A C 1
ATOM 656 O O . GLU A 1 88 ? -17.272 -13.371 23.712 1.00 96.19 88 GLU A O 1
ATOM 661 N N . ARG A 1 89 ? -19.122 -12.992 24.939 1.00 97.69 89 ARG A N 1
ATOM 662 C CA . ARG A 1 89 ? -19.426 -11.694 24.327 1.00 97.69 89 ARG A CA 1
ATOM 663 C C . ARG A 1 89 ? -18.316 -10.693 24.623 1.00 97.69 89 ARG A C 1
ATOM 665 O O . ARG A 1 89 ? -18.091 -10.368 25.783 1.00 97.69 89 ARG A O 1
ATOM 672 N N . ILE A 1 90 ? -17.735 -10.133 23.566 1.00 98.38 90 ILE A N 1
ATOM 673 C CA . ILE A 1 90 ? -16.796 -9.016 23.666 1.00 98.38 90 ILE A CA 1
ATOM 674 C C . ILE A 1 90 ? -17.602 -7.752 23.956 1.00 98.38 90 ILE A C 1
ATOM 676 O O . ILE A 1 90 ? -18.463 -7.353 23.169 1.00 98.38 90 ILE A O 1
ATOM 680 N N . THR A 1 91 ? -17.329 -7.142 25.100 1.00 98.25 91 THR A N 1
ATOM 681 C CA . THR A 1 91 ? -18.024 -5.946 25.593 1.00 98.25 91 THR A CA 1
ATOM 682 C C . THR A 1 91 ? -17.196 -4.687 25.420 1.00 98.25 91 THR A C 1
ATOM 684 O O . THR A 1 91 ? -17.751 -3.595 25.308 1.00 98.25 91 THR A O 1
ATOM 687 N N . LEU A 1 92 ? -15.871 -4.830 25.386 1.00 97.81 92 LEU A N 1
ATOM 688 C CA . LEU A 1 92 ? -14.952 -3.709 25.340 1.00 97.81 92 LEU A CA 1
ATOM 689 C C . LEU A 1 92 ? -13.731 -4.048 24.486 1.00 97.81 92 LEU A C 1
ATOM 691 O O . LEU A 1 92 ? -13.209 -5.162 24.537 1.00 97.81 92 LEU A O 1
ATOM 695 N N . CYS A 1 93 ? -13.208 -3.064 23.766 1.00 98.06 93 CYS A N 1
ATOM 696 C CA . CYS A 1 93 ? -11.878 -3.14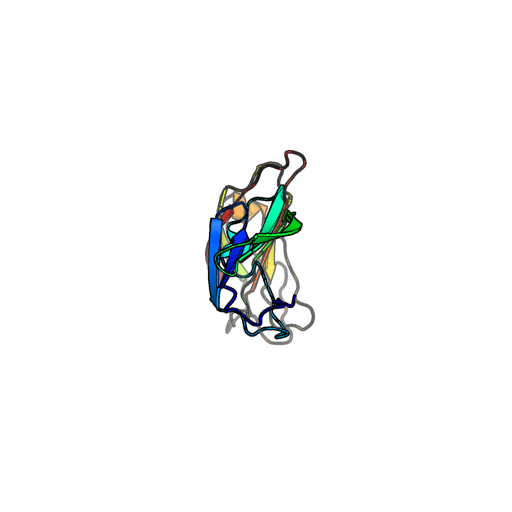7 23.176 1.00 98.06 93 CYS A CA 1
ATOM 697 C C . CYS A 1 93 ? -11.088 -1.855 23.356 1.00 98.06 93 CYS A C 1
ATOM 699 O O . CYS A 1 93 ? -11.645 -0.783 23.575 1.00 98.06 93 CYS A O 1
ATOM 701 N N . ALA A 1 94 ? -9.774 -1.957 23.211 1.00 97.62 94 ALA A N 1
ATOM 702 C CA . ALA A 1 94 ? -8.879 -0.822 23.094 1.00 97.62 94 ALA A CA 1
ATOM 703 C C . ALA A 1 94 ? -7.978 -1.033 21.879 1.00 97.62 94 ALA A C 1
ATOM 705 O O . ALA A 1 94 ? -7.384 -2.103 21.728 1.00 97.62 94 ALA A O 1
ATOM 706 N N . LEU A 1 95 ? -7.851 -0.006 21.041 1.00 97.62 95 LEU A N 1
ATOM 707 C CA . LEU A 1 95 ? -6.936 0.023 19.903 1.00 97.62 95 LEU A CA 1
ATOM 708 C C . LEU A 1 95 ? -6.017 1.236 19.995 1.00 97.62 95 LEU A C 1
ATOM 710 O O . LEU A 1 95 ? -6.401 2.317 20.429 1.00 97.62 95 LEU A O 1
ATOM 714 N N . SER A 1 96 ? -4.791 1.051 19.529 1.00 96.81 96 SER A N 1
ATOM 715 C CA . SER A 1 96 ? -3.794 2.091 19.345 1.00 96.81 96 SER A CA 1
ATOM 716 C C . SER A 1 96 ? -3.248 1.984 17.931 1.00 96.81 96 SER A C 1
ATOM 718 O O . SER A 1 96 ? -2.715 0.946 17.533 1.00 96.81 96 SER A O 1
ATOM 720 N N . VAL A 1 97 ? -3.374 3.072 17.177 1.00 97.38 97 VAL A N 1
ATOM 721 C CA . VAL A 1 97 ? -2.783 3.225 15.848 1.00 97.38 97 VAL A CA 1
ATOM 722 C C . VAL A 1 97 ? -1.608 4.181 15.993 1.00 97.38 97 VAL A C 1
ATOM 724 O O . VAL A 1 97 ? -1.795 5.347 16.331 1.00 97.38 97 VAL A O 1
ATOM 727 N N . LYS A 1 98 ? -0.385 3.685 15.787 1.00 96.06 98 LYS A N 1
ATOM 728 C CA . LYS A 1 98 ? 0.829 4.511 15.835 1.00 96.06 98 LYS A CA 1
ATOM 729 C C . LYS A 1 98 ? 1.297 4.835 14.430 1.00 96.06 98 LYS A C 1
ATOM 731 O O . LYS A 1 98 ? 1.273 3.980 13.545 1.00 96.06 98 LYS A O 1
ATOM 736 N N . GLY A 1 99 ? 1.791 6.051 14.265 1.00 94.06 99 GLY A N 1
ATOM 737 C CA . GLY A 1 99 ? 2.243 6.583 12.993 1.00 94.06 99 GLY A CA 1
ATOM 738 C C . GLY A 1 99 ? 2.114 8.099 12.971 1.00 94.06 99 GLY A C 1
ATOM 739 O O . GLY A 1 99 ? 1.985 8.727 14.021 1.00 94.06 99 GLY A O 1
ATOM 740 N N . GLU A 1 100 ? 2.119 8.656 11.771 1.00 95.19 100 GLU A N 1
ATOM 741 C CA . GLU A 1 100 ? 1.845 10.063 11.505 1.00 95.19 100 GLU A CA 1
ATOM 742 C C . GLU A 1 100 ? 0.696 10.128 10.504 1.00 95.19 100 GLU A C 1
ATOM 744 O O . GLU A 1 100 ? 0.843 9.728 9.350 1.00 95.19 100 GLU A O 1
ATOM 749 N N . ILE A 1 101 ? -0.471 10.578 10.955 1.00 94.69 101 ILE A N 1
ATOM 750 C CA . ILE A 1 101 ? -1.648 10.765 10.107 1.00 94.69 101 ILE A CA 1
ATOM 751 C C . ILE A 1 101 ? -1.892 12.275 10.037 1.00 94.69 101 ILE A C 1
ATOM 753 O O . ILE A 1 101 ? -2.044 12.885 11.097 1.00 94.69 101 ILE A O 1
ATOM 757 N N . PRO A 1 102 ? -1.904 12.886 8.837 1.00 94.88 102 PRO A N 1
ATOM 758 C CA . PRO A 1 102 ? -2.192 14.307 8.679 1.00 94.88 102 PRO A CA 1
ATOM 759 C C . PRO A 1 102 ? -3.520 14.696 9.336 1.00 94.88 102 PRO A C 1
ATOM 761 O O . PRO A 1 102 ? -4.472 13.916 9.322 1.00 94.88 102 PRO A O 1
ATOM 764 N N . GLU A 1 103 ? -3.602 15.902 9.901 1.00 95.00 103 GLU A N 1
ATOM 765 C CA . GLU A 1 103 ? -4.810 16.358 10.610 1.00 95.00 103 GLU A CA 1
ATOM 766 C C . GLU A 1 103 ? -6.040 16.444 9.700 1.00 95.00 103 GLU A C 1
ATOM 768 O O . GLU A 1 103 ? -7.159 16.199 10.148 1.00 95.00 103 GLU A O 1
ATOM 773 N N . ASP A 1 104 ? -5.829 16.767 8.425 1.00 96.56 104 ASP A N 1
ATOM 774 C CA . ASP A 1 104 ? -6.864 16.864 7.399 1.00 96.56 104 ASP A CA 1
ATOM 775 C C . ASP A 1 104 ? -7.160 15.524 6.706 1.00 96.56 104 ASP A C 1
ATOM 777 O O . ASP A 1 104 ? -8.038 15.462 5.846 1.00 96.56 104 ASP A O 1
ATOM 781 N N . ALA A 1 105 ? -6.451 14.446 7.057 1.00 97.06 105 ALA A N 1
ATOM 782 C CA . ALA A 1 105 ? -6.692 13.133 6.480 1.00 97.06 105 ALA A CA 1
ATOM 783 C C . ALA A 1 105 ? -8.088 12.611 6.847 1.00 97.06 105 ALA A C 1
ATOM 785 O O . ALA A 1 105 ? -8.527 12.671 8.000 1.00 97.06 105 ALA A O 1
ATOM 786 N N . ALA A 1 106 ? -8.756 11.992 5.875 1.00 97.56 106 ALA A N 1
ATOM 787 C CA . ALA A 1 106 ? -9.943 11.194 6.135 1.00 97.56 106 ALA A CA 1
ATOM 788 C C . ALA A 1 106 ? -9.507 9.894 6.822 1.00 97.56 106 ALA A C 1
ATOM 790 O O . ALA A 1 106 ? -9.067 8.950 6.167 1.00 97.56 106 ALA A O 1
ATOM 791 N N . PHE A 1 107 ? -9.580 9.872 8.152 1.00 97.75 107 PHE A N 1
ATOM 792 C CA . PHE A 1 107 ? -9.140 8.757 8.986 1.00 97.75 107 PHE A CA 1
ATOM 793 C C . PHE A 1 107 ? -10.303 8.186 9.793 1.00 97.75 107 PHE A C 1
ATOM 795 O O . PHE A 1 107 ? -10.953 8.920 10.535 1.00 97.75 107 PHE A O 1
ATOM 802 N N . THR A 1 108 ? -10.522 6.878 9.664 1.00 98.38 108 THR A N 1
A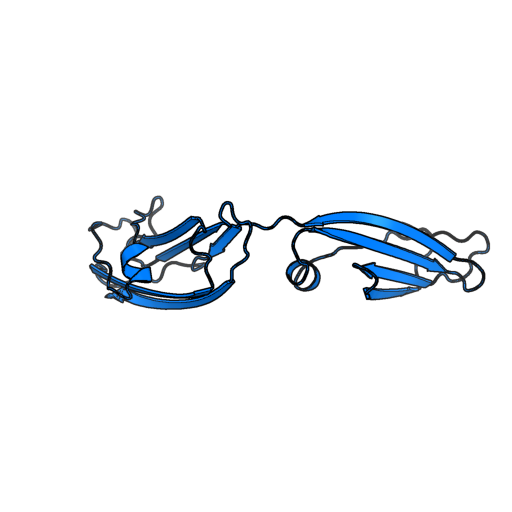TOM 803 C CA . THR A 1 108 ? -11.549 6.125 10.396 1.00 98.38 108 THR A CA 1
ATOM 804 C C . THR A 1 108 ? -10.960 4.837 10.955 1.00 98.38 108 THR A C 1
ATOM 806 O O . THR A 1 108 ? -10.158 4.171 10.292 1.00 98.38 108 THR A O 1
ATOM 809 N N . VAL A 1 109 ? -11.364 4.491 12.173 1.00 98.62 109 VAL A N 1
ATOM 810 C CA . VAL A 1 109 ? -11.097 3.202 12.809 1.00 98.62 109 VAL A CA 1
ATOM 811 C C . VAL A 1 109 ? -12.424 2.621 13.248 1.00 98.62 109 VAL A C 1
ATOM 813 O O . VAL A 1 109 ? -13.147 3.234 14.027 1.00 98.62 109 VAL A O 1
ATOM 816 N N . GLU A 1 110 ? -12.730 1.434 12.747 1.00 98.75 110 GLU A N 1
ATOM 817 C CA . GLU A 1 110 ? -13.961 0.728 13.064 1.00 98.75 110 GLU A CA 1
ATOM 818 C C . GLU A 1 110 ? -13.633 -0.649 13.629 1.00 98.75 110 GLU A C 1
ATOM 820 O O . GLU A 1 110 ? -12.664 -1.301 13.225 1.00 98.75 110 GLU A O 1
ATOM 825 N N . VAL A 1 111 ? -14.466 -1.099 14.554 1.00 98.69 11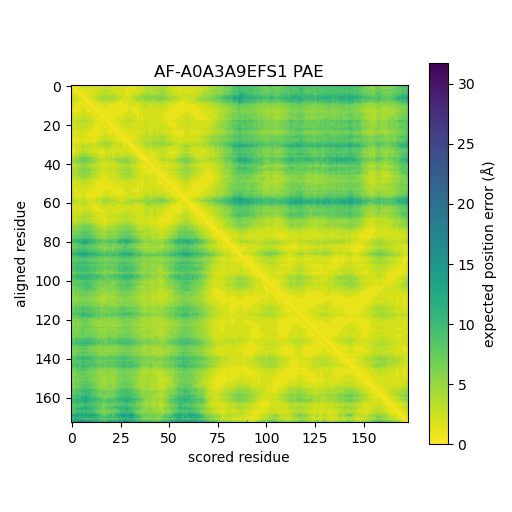1 VAL A N 1
ATOM 826 C CA . VAL A 1 111 ? -14.359 -2.393 15.222 1.00 98.69 111 VAL A CA 1
ATOM 827 C C . VAL A 1 111 ? -15.637 -3.185 15.072 1.00 98.69 111 VAL A C 1
ATOM 829 O O . VAL A 1 111 ? -16.707 -2.636 14.838 1.00 98.69 111 VAL A O 1
ATOM 832 N N . THR A 1 112 ? -15.525 -4.496 15.218 1.00 98.69 112 THR A N 1
ATOM 833 C CA . THR A 1 112 ? -16.674 -5.392 15.282 1.00 98.69 112 THR A CA 1
ATOM 834 C C . THR A 1 112 ? -16.404 -6.498 16.291 1.00 98.69 112 THR A C 1
ATOM 836 O O . THR A 1 112 ? -15.270 -6.967 16.413 1.00 98.69 112 THR A O 1
ATOM 839 N N . ASN A 1 113 ? -17.440 -6.919 17.014 1.00 98.56 113 ASN A N 1
ATOM 840 C CA . ASN A 1 113 ? -17.402 -8.088 17.893 1.00 98.56 113 ASN A CA 1
ATOM 841 C C . ASN A 1 113 ? -18.077 -9.328 17.281 1.00 98.56 113 ASN A C 1
ATOM 843 O O . ASN A 1 113 ? -18.103 -10.384 17.917 1.00 98.56 113 ASN A O 1
ATOM 847 N N . ASN A 1 114 ? -18.587 -9.236 16.051 1.00 98.50 114 ASN A N 1
ATOM 848 C CA . ASN A 1 114 ? -19.181 -10.344 15.307 1.00 98.50 114 ASN A CA 1
ATOM 849 C C . ASN A 1 114 ? -18.534 -10.513 13.922 1.00 98.50 114 ASN A C 1
ATOM 851 O O . ASN A 1 114 ? -19.206 -10.796 12.935 1.00 98.50 114 ASN A O 1
ATOM 855 N N . GLY A 1 115 ? -17.206 -10.380 13.841 1.00 97.94 115 GLY A N 1
ATOM 856 C CA . GLY A 1 115 ? -16.451 -10.386 12.583 1.00 97.94 115 GLY A CA 1
ATOM 857 C C . GLY A 1 115 ? -16.577 -11.655 11.727 1.00 97.94 115 GLY A C 1
ATOM 858 O O . GLY A 1 115 ? -16.182 -11.632 10.565 1.00 97.94 115 GLY A O 1
ATOM 859 N N . ARG A 1 116 ? -17.116 -12.754 12.274 1.00 97.88 116 ARG A N 1
ATOM 860 C CA . ARG A 1 116 ? -17.398 -14.011 11.550 1.00 97.88 116 ARG A CA 1
ATOM 861 C C . ARG A 1 116 ? -18.786 -14.065 10.916 1.00 97.88 116 ARG A C 1
ATOM 863 O O . ARG A 1 116 ? -19.086 -15.022 10.198 1.00 97.88 116 ARG A O 1
ATOM 870 N N . ASP A 1 117 ? -19.651 -13.107 11.218 1.00 98.31 117 ASP A N 1
ATOM 871 C CA . ASP A 1 117 ? -20.975 -13.040 10.614 1.00 98.31 117 ASP A CA 1
ATOM 872 C C . ASP A 1 117 ? -20.850 -12.676 9.128 1.00 98.31 117 ASP A C 1
ATOM 874 O O . ASP A 1 117 ? -19.898 -12.019 8.714 1.00 98.31 117 ASP A O 1
ATOM 878 N N . GLU A 1 118 ? -21.815 -13.096 8.305 1.00 97.25 118 GLU A N 1
ATOM 879 C CA . GLU A 1 118 ? -21.850 -12.727 6.878 1.00 97.25 118 GLU A CA 1
ATOM 880 C C . GLU A 1 118 ? -21.932 -11.203 6.696 1.00 97.25 118 GLU A C 1
ATOM 882 O O . GLU A 1 118 ? -21.360 -10.644 5.763 1.00 97.25 118 GLU A O 1
ATOM 887 N N . ASN A 1 119 ? -22.611 -10.535 7.633 1.00 97.19 119 ASN A N 1
ATOM 888 C CA . ASN A 1 119 ? -22.747 -9.086 7.696 1.00 97.19 119 ASN A CA 1
ATOM 889 C C . ASN A 1 119 ? -22.363 -8.597 9.105 1.00 97.19 119 ASN A C 1
ATOM 891 O O . ASN A 1 119 ? -23.254 -8.401 9.937 1.00 97.19 119 ASN A O 1
ATOM 895 N N . PRO A 1 120 ? -21.061 -8.430 9.406 1.00 98.12 120 PRO A N 1
ATOM 896 C CA . PRO A 1 120 ? -20.619 -7.918 10.697 1.00 98.12 120 PRO A CA 1
ATOM 897 C C . PRO A 1 120 ? -21.146 -6.504 10.947 1.00 98.12 120 PRO A C 1
ATOM 899 O O . PRO A 1 120 ? -21.235 -5.686 10.025 1.00 98.12 120 PRO A O 1
ATOM 902 N N . VAL A 1 121 ? -21.453 -6.205 12.207 1.00 98.62 121 VAL A N 1
ATOM 903 C CA . VAL A 1 121 ? -21.803 -4.855 12.648 1.00 98.62 121 VAL A CA 1
ATOM 904 C C . VAL A 1 121 ? -20.499 -4.126 12.939 1.00 98.62 121 VAL A C 1
ATOM 906 O O . VAL A 1 121 ? -19.763 -4.503 13.850 1.00 98.62 121 VAL A O 1
ATOM 909 N N . TRP A 1 122 ? -20.190 -3.131 12.110 1.00 98.56 122 TRP A N 1
ATOM 910 C CA . TRP A 1 122 ? -19.024 -2.269 12.269 1.00 98.56 122 TRP A CA 1
ATOM 911 C C . TRP A 1 122 ? -19.415 -1.016 13.038 1.00 98.56 122 TRP A C 1
ATOM 913 O O . TRP A 1 122 ? -20.390 -0.352 12.688 1.00 98.56 122 TRP A O 1
ATOM 923 N N . GLU A 1 123 ? -18.636 -0.701 14.062 1.00 98.75 123 GLU A N 1
ATOM 924 C CA . GLU A 1 123 ? -18.860 0.427 14.951 1.00 98.75 123 GLU A CA 1
ATOM 925 C C . GLU A 1 123 ? -17.624 1.341 14.950 1.00 98.75 123 GLU A C 1
ATOM 927 O O . GLU A 1 123 ? -16.491 0.861 15.027 1.00 98.75 123 GLU A O 1
ATOM 932 N N . ASP A 1 124 ? -17.828 2.653 14.811 1.00 98.62 124 ASP A N 1
ATOM 933 C CA . ASP A 1 124 ? -16.750 3.648 14.738 1.00 98.62 124 ASP A CA 1
ATOM 934 C C . ASP A 1 124 ? -16.185 3.934 16.137 1.00 98.62 124 ASP A C 1
ATOM 936 O O . ASP A 1 124 ? -16.911 4.370 17.030 1.00 98.62 124 ASP A O 1
ATOM 940 N N . CYS A 1 125 ? -14.879 3.712 16.310 1.00 98.38 125 CYS A N 1
ATOM 941 C CA . CYS A 1 125 ? -14.136 3.989 17.540 1.00 98.38 125 CYS A CA 1
ATOM 942 C C . CYS A 1 125 ? -12.977 4.981 17.325 1.00 98.38 125 CYS A C 1
ATOM 944 O O . CYS A 1 125 ? -12.000 5.021 18.081 1.00 98.38 125 CYS A O 1
ATOM 946 N N . THR A 1 126 ? -13.044 5.794 16.266 1.00 98.31 126 THR A N 1
ATOM 947 C CA . THR A 1 126 ? -11.976 6.724 15.870 1.00 98.31 126 THR A CA 1
ATOM 948 C C . THR A 1 126 ? -11.643 7.728 16.976 1.00 98.31 126 THR A C 1
ATOM 950 O O . THR A 1 126 ? -10.470 8.051 17.192 1.00 98.31 126 THR A O 1
ATOM 953 N N . ALA A 1 127 ? -12.655 8.239 17.683 1.00 97.81 127 ALA A N 1
ATOM 954 C CA . ALA A 1 127 ? -12.475 9.223 18.750 1.00 97.81 127 ALA A CA 1
ATOM 955 C C . ALA A 1 127 ? -11.763 8.615 19.969 1.00 97.81 127 ALA A C 1
ATOM 957 O O . ALA A 1 127 ? -10.864 9.238 20.546 1.00 97.81 127 ALA A O 1
ATOM 958 N N . GLU A 1 128 ? -12.125 7.384 20.321 1.00 98.38 128 GLU A N 1
ATOM 959 C CA . GLU A 1 128 ? -11.534 6.595 21.393 1.00 98.38 128 GLU A CA 1
ATOM 960 C C . GLU A 1 128 ? -10.079 6.277 21.067 1.00 98.38 128 GLU A C 1
ATOM 962 O O . GLU A 1 128 ? -9.206 6.538 21.891 1.00 98.38 128 GLU A O 1
ATOM 967 N N . VAL A 1 129 ? -9.787 5.834 19.840 1.00 97.81 129 VAL A N 1
ATOM 968 C CA . VAL A 1 129 ? -8.414 5.563 19.389 1.00 97.81 129 VAL A CA 1
ATOM 969 C C . VAL A 1 129 ? -7.547 6.821 19.436 1.00 97.81 129 VAL A C 1
ATOM 971 O O . VAL A 1 129 ? -6.427 6.769 19.947 1.00 97.81 129 VAL A O 1
ATOM 974 N N . LYS A 1 130 ? -8.055 7.969 18.963 1.00 95.75 130 LYS A N 1
ATOM 975 C CA . LYS A 1 130 ? -7.336 9.257 19.039 1.00 95.75 130 LYS A CA 1
ATOM 976 C C . LYS A 1 130 ? -7.081 9.702 20.481 1.00 95.75 130 LYS A C 1
ATOM 978 O O . LYS A 1 130 ? -6.067 10.340 20.750 1.00 95.75 130 LYS A O 1
ATOM 983 N N . SER A 1 131 ? -7.986 9.360 21.394 1.00 96.31 131 SER A N 1
ATOM 984 C CA . SER A 1 131 ? -7.916 9.746 22.809 1.00 96.31 131 SER A CA 1
ATOM 985 C C . SER A 1 131 ? -7.251 8.691 23.703 1.00 96.31 131 SER A C 1
ATOM 987 O O . SER A 1 131 ? -7.082 8.928 24.898 1.00 96.31 131 SER A O 1
ATOM 989 N N . GLY A 1 132 ? -6.877 7.530 23.153 1.00 95.81 132 GLY A N 1
ATOM 990 C CA . GLY A 1 132 ? -6.357 6.391 23.914 1.00 95.81 132 GLY A CA 1
ATOM 991 C C . GLY A 1 132 ? -7.361 5.796 24.907 1.00 95.81 132 GLY A C 1
ATOM 992 O O . GLY A 1 132 ? -6.961 5.326 25.971 1.00 95.81 132 GLY A O 1
ATOM 993 N N . LEU A 1 133 ? -8.655 5.862 24.591 1.00 97.75 133 LEU A N 1
ATOM 994 C CA . LEU A 1 133 ? -9.750 5.352 25.412 1.00 97.75 133 LEU A CA 1
ATOM 995 C C . LEU A 1 133 ? -10.214 3.973 24.935 1.00 97.75 133 LEU A C 1
ATOM 997 O O . LEU A 1 133 ? -9.912 3.529 23.828 1.00 97.75 133 LEU A O 1
ATOM 1001 N N . ASN A 1 134 ? -10.975 3.304 25.796 1.00 97.81 134 ASN A N 1
ATOM 1002 C CA . ASN A 1 134 ? -11.632 2.055 25.449 1.00 97.81 134 ASN A CA 1
ATOM 1003 C C . ASN A 1 134 ? -12.942 2.335 24.708 1.00 97.81 134 ASN A C 1
ATOM 1005 O O . ASN A 1 134 ? -13.668 3.262 25.067 1.00 97.81 134 ASN A O 1
ATOM 1009 N N . TYR A 1 135 ? -13.266 1.473 23.754 1.00 98.56 135 TYR A N 1
ATOM 1010 C CA . TYR A 1 135 ? -14.553 1.424 23.081 1.00 98.56 135 TYR A CA 1
ATOM 1011 C C . TYR A 1 135 ? -15.451 0.368 23.729 1.00 98.56 135 TYR A C 1
ATOM 1013 O O . TYR A 1 135 ? -14.983 -0.734 24.027 1.00 98.56 135 TYR A O 1
ATOM 1021 N N . VAL A 1 136 ? -16.721 0.702 23.952 1.00 98.56 136 VAL A N 1
ATOM 1022 C CA . VAL A 1 136 ? -17.751 -0.215 24.462 1.00 98.56 136 VAL A CA 1
ATOM 1023 C C . VAL A 1 136 ? -18.647 -0.589 23.288 1.00 98.56 136 VAL A C 1
ATOM 1025 O O . VAL A 1 136 ? -19.213 0.306 22.673 1.00 98.56 136 VAL A O 1
ATOM 1028 N N . PHE A 1 137 ? -18.782 -1.883 22.998 1.00 98.69 137 PHE A N 1
ATOM 1029 C CA . PHE A 1 137 ? -19.619 -2.348 21.889 1.00 98.69 137 PHE A CA 1
ATOM 1030 C C . PHE A 1 137 ? -21.108 -2.141 22.181 1.00 98.69 137 PHE A C 1
ATOM 1032 O O . PHE A 1 137 ? -21.599 -2.550 23.238 1.00 98.69 137 PHE A O 1
ATOM 1039 N N . GLU A 1 138 ? -21.826 -1.564 21.221 1.00 98.44 138 GLU A N 1
ATOM 1040 C CA . GLU A 1 138 ? -23.286 -1.506 21.203 1.00 98.44 138 GLU A CA 1
ATOM 1041 C C . GLU A 1 138 ? -23.891 -2.802 20.652 1.00 98.44 138 GLU A C 1
ATOM 1043 O O . GLU A 1 138 ? -24.965 -3.218 21.096 1.00 98.44 138 GLU A O 1
ATOM 1048 N N . ASN A 1 139 ? -23.221 -3.477 19.709 1.00 98.31 139 ASN A N 1
ATOM 1049 C CA . ASN A 1 139 ? -23.709 -4.750 19.198 1.00 98.31 139 ASN A CA 1
ATOM 1050 C C . ASN A 1 139 ? -23.637 -5.847 20.272 1.00 98.31 139 ASN A C 1
ATOM 1052 O O . ASN A 1 139 ? -22.577 -6.174 20.805 1.00 98.31 139 ASN A O 1
ATOM 1056 N N . GLU A 1 140 ? -24.770 -6.493 20.541 1.00 97.81 140 GLU A N 1
ATOM 1057 C CA . GLU A 1 140 ? -24.878 -7.546 21.556 1.00 97.81 140 GLU A CA 1
ATOM 1058 C C . GLU A 1 140 ? -25.009 -8.957 20.966 1.00 97.81 140 GLU A C 1
ATOM 1060 O O . GLU A 1 140 ? -25.138 -9.921 21.724 1.00 97.81 140 GLU A O 1
ATOM 1065 N N . THR A 1 141 ? -25.006 -9.100 19.636 1.00 97.44 141 THR A N 1
ATOM 1066 C CA . THR A 1 141 ? -25.349 -10.358 18.951 1.00 97.44 141 THR A CA 1
ATOM 1067 C C . THR A 1 141 ? -24.272 -10.818 17.973 1.00 97.44 141 THR A C 1
ATOM 1069 O O . THR A 1 141 ? -23.611 -10.002 17.340 1.00 97.44 141 THR A O 1
ATOM 1072 N N . ALA A 1 142 ? -24.120 -12.135 17.825 1.00 97.75 142 ALA A N 1
ATOM 1073 C CA . ALA A 1 142 ? -23.267 -12.753 16.814 1.00 97.75 142 ALA A CA 1
ATOM 1074 C C . ALA A 1 142 ? -23.899 -14.071 16.346 1.00 97.75 142 ALA A C 1
ATOM 1076 O O . ALA A 1 142 ? -24.256 -14.915 17.172 1.00 97.75 142 ALA A O 1
ATOM 1077 N N . GLN A 1 143 ? -24.054 -14.250 15.036 1.00 97.62 143 GLN A N 1
ATOM 1078 C CA . GLN A 1 143 ? -24.664 -15.449 14.448 1.00 97.62 143 GLN A CA 1
ATOM 1079 C C . GLN A 1 143 ? -23.673 -16.617 14.379 1.00 97.62 143 GLN A C 1
ATOM 1081 O O . GLN A 1 143 ? -24.047 -17.761 14.633 1.00 97.62 143 GLN A O 1
ATOM 1086 N N . ASN A 1 144 ? -22.402 -16.322 14.099 1.00 97.31 144 ASN A N 1
ATOM 1087 C CA . ASN A 1 144 ? -21.321 -17.295 13.926 1.00 97.31 144 ASN A CA 1
ATOM 1088 C C . ASN A 1 144 ? -20.317 -17.285 15.095 1.00 97.31 144 ASN A C 1
ATOM 1090 O O . ASN A 1 144 ? -19.148 -17.645 14.931 1.00 97.31 144 ASN A O 1
ATOM 1094 N N . GLY A 1 145 ? -20.787 -16.892 16.283 1.00 97.50 145 GLY A N 1
ATOM 1095 C CA . GLY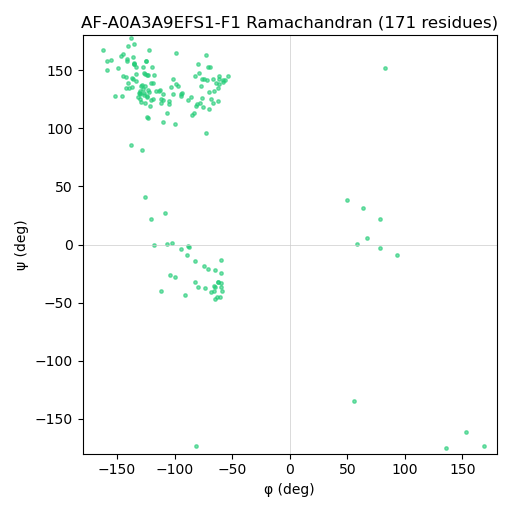 A 1 145 ? -19.970 -16.718 17.484 1.00 97.50 145 GLY A CA 1
ATOM 1096 C C . GLY A 1 145 ? -19.257 -15.365 17.524 1.00 97.50 145 GLY A C 1
ATOM 1097 O O . GLY A 1 145 ? -18.967 -14.761 16.491 1.00 97.50 145 GLY A O 1
ATOM 1098 N N . PHE A 1 146 ? -18.987 -14.876 18.736 1.00 98.44 146 PHE A N 1
ATOM 1099 C CA . PHE A 1 146 ? -18.286 -13.609 18.916 1.00 98.44 146 PHE A CA 1
ATOM 1100 C C . PHE A 1 146 ? -16.853 -13.718 18.402 1.00 98.44 146 PHE A C 1
ATOM 1102 O O . PHE A 1 146 ? -16.125 -14.669 18.696 1.00 98.44 146 PHE A O 1
ATOM 1109 N N . ALA A 1 147 ? -16.456 -12.731 17.612 1.00 98.38 147 ALA A N 1
ATOM 1110 C CA . ALA A 1 147 ? -15.118 -12.632 17.074 1.00 98.38 147 ALA A CA 1
ATOM 1111 C C . ALA A 1 147 ? -14.772 -11.169 16.825 1.00 98.38 147 ALA A C 1
ATOM 1113 O O . ALA A 1 147 ? -15.510 -10.446 16.154 1.00 98.38 147 ALA A O 1
ATOM 1114 N N . PHE A 1 148 ? -13.636 -10.747 17.357 1.00 98.44 148 PHE A N 1
ATOM 1115 C CA . PHE A 1 148 ? -13.140 -9.395 17.209 1.00 98.44 148 PHE A CA 1
ATOM 1116 C C . PHE A 1 148 ? -12.523 -9.193 15.825 1.00 98.44 148 PHE A C 1
ATOM 1118 O O . PHE A 1 148 ? -11.730 -10.013 15.363 1.00 98.44 148 PHE A O 1
ATOM 1125 N N . SER A 1 149 ? -12.819 -8.069 15.186 1.00 98.12 149 SER A N 1
ATOM 1126 C CA . SER A 1 149 ? -12.029 -7.564 14.067 1.00 98.12 149 SER A CA 1
ATOM 1127 C C . SER A 1 149 ? -11.980 -6.042 14.089 1.00 98.12 149 SER A C 1
ATOM 1129 O O . SER A 1 149 ? -12.761 -5.390 14.783 1.00 98.12 149 SER A O 1
ATOM 1131 N N . PHE A 1 150 ? -11.046 -5.478 13.333 1.00 98.31 150 PHE A N 1
ATOM 1132 C CA . PHE A 1 150 ? -10.938 -4.043 13.121 1.00 98.31 150 PHE A CA 1
ATOM 1133 C C . PHE A 1 150 ? -10.700 -3.755 11.642 1.00 98.31 150 PHE A C 1
ATOM 1135 O O . PHE A 1 150 ? -10.111 -4.568 10.928 1.00 98.31 150 PHE A O 1
ATOM 1142 N N . ARG A 1 151 ? -11.081 -2.558 11.209 1.00 98.12 151 ARG A N 1
ATOM 1143 C CA . ARG A 1 151 ? -10.657 -1.997 9.932 1.00 98.12 151 ARG A CA 1
ATOM 1144 C C . ARG A 1 151 ? -10.288 -0.532 10.098 1.00 98.12 151 ARG A C 1
ATOM 1146 O O . ARG A 1 151 ? -10.900 0.194 10.874 1.00 98.12 151 ARG A O 1
ATOM 1153 N N . ILE A 1 152 ? -9.262 -0.113 9.376 1.00 98.56 152 ILE A N 1
ATOM 1154 C CA . ILE A 1 152 ? -8.762 1.257 9.374 1.00 98.56 152 ILE A CA 1
ATOM 1155 C C . ILE A 1 152 ? -8.774 1.739 7.937 1.00 98.56 152 ILE A C 1
ATOM 1157 O O . ILE A 1 152 ? -8.172 1.094 7.077 1.00 98.56 152 ILE A O 1
ATOM 1161 N N . ASN A 1 153 ? -9.398 2.888 7.695 1.00 97.94 153 ASN A N 1
ATOM 1162 C CA . ASN A 1 153 ? -9.266 3.605 6.435 1.00 97.94 153 ASN A CA 1
ATOM 1163 C C . ASN A 1 153 ? -8.543 4.922 6.696 1.00 97.94 153 ASN A C 1
ATOM 1165 O O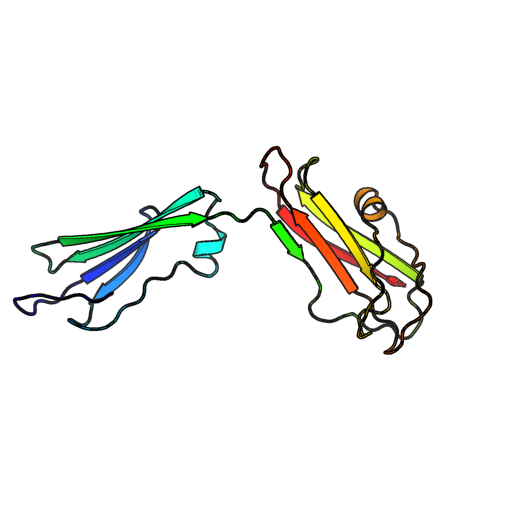 . ASN A 1 153 ? -8.907 5.670 7.603 1.00 97.94 153 ASN A O 1
ATOM 1169 N N . ALA A 1 154 ? -7.541 5.215 5.877 1.00 97.38 154 ALA A N 1
ATOM 1170 C CA . ALA A 1 154 ? -6.877 6.507 5.849 1.00 97.38 154 ALA A CA 1
ATOM 1171 C C . ALA A 1 154 ? -6.795 6.986 4.401 1.00 97.38 154 ALA A C 1
ATOM 1173 O O . ALA A 1 154 ? -6.335 6.241 3.539 1.00 97.38 154 ALA A O 1
ATOM 1174 N N . ALA A 1 155 ? -7.196 8.221 4.126 1.00 96.75 155 ALA A N 1
ATOM 1175 C CA . ALA A 1 155 ? -6.964 8.876 2.845 1.00 96.75 155 ALA A CA 1
ATOM 1176 C C . ALA A 1 155 ? -6.435 10.294 3.061 1.00 96.75 155 ALA A C 1
ATOM 1178 O O . ALA A 1 155 ? -6.785 10.947 4.044 1.00 96.75 155 ALA A O 1
ATOM 1179 N N . ARG A 1 156 ? -5.568 10.759 2.156 1.00 95.50 156 ARG A N 1
ATOM 1180 C CA . ARG A 1 156 ? -5.026 12.123 2.210 1.00 95.50 156 ARG A CA 1
ATOM 1181 C C . ARG A 1 156 ? -6.159 13.150 2.175 1.00 95.50 156 ARG A C 1
ATOM 1183 O O . ARG A 1 156 ? -7.129 12.963 1.443 1.00 95.50 156 ARG A O 1
ATOM 1190 N N . GLY A 1 157 ? -6.002 14.217 2.952 1.00 95.56 157 GLY A N 1
ATOM 1191 C CA . GLY A 1 157 ? -6.868 15.389 2.889 1.00 95.56 157 GLY A CA 1
ATOM 1192 C C . GLY A 1 157 ? -6.487 16.337 1.755 1.00 95.56 157 GLY A C 1
ATOM 1193 O O . GLY A 1 157 ? -5.597 16.051 0.946 1.00 95.56 157 GLY A O 1
ATOM 1194 N N . ASP A 1 158 ? -7.142 17.494 1.731 1.00 95.19 158 ASP A N 1
ATOM 1195 C CA . ASP A 1 158 ? -6.961 18.530 0.709 1.00 95.19 158 ASP A CA 1
ATOM 1196 C C . ASP A 1 158 ? -5.521 19.068 0.632 1.00 95.19 158 ASP A C 1
ATOM 1198 O O . ASP A 1 158 ? -5.093 19.539 -0.423 1.00 95.19 158 ASP A O 1
ATOM 1202 N N . SER A 1 159 ? -4.743 18.982 1.718 1.00 93.81 159 SER A N 1
ATOM 1203 C CA . SER A 1 159 ? -3.328 19.379 1.724 1.00 93.81 159 SER A CA 1
ATOM 1204 C C . SER A 1 159 ? -2.452 18.508 0.820 1.00 93.81 159 SER A C 1
ATOM 1206 O O . SER A 1 159 ? -1.346 18.909 0.454 1.00 93.81 159 SER A O 1
ATOM 1208 N N . GLY A 1 160 ? -2.899 17.288 0.500 1.00 90.75 160 GLY A N 1
ATOM 1209 C CA . GLY A 1 160 ? -2.097 16.283 -0.190 1.00 90.75 160 GLY A CA 1
ATOM 1210 C C . GLY A 1 160 ? -0.913 15.756 0.631 1.00 90.75 160 GLY A C 1
ATOM 1211 O O . GLY A 1 160 ? -0.122 14.963 0.097 1.00 90.75 160 GLY A O 1
ATOM 1212 N N . GLN A 1 161 ? -0.784 16.152 1.905 1.00 91.31 161 GLN A N 1
ATOM 1213 C CA . GLN A 1 161 ? 0.277 15.696 2.796 1.00 91.31 161 GLN A CA 1
ATOM 1214 C C . GLN A 1 161 ? 0.174 14.180 3.001 1.00 91.31 161 GLN A C 1
ATOM 1216 O O . GLN A 1 161 ? -0.905 13.610 3.166 1.00 91.31 161 GLN A O 1
ATOM 1221 N N . GLY A 1 162 ? 1.319 13.502 2.918 1.00 90.31 162 GLY A N 1
ATOM 1222 C CA . GLY A 1 162 ? 1.411 12.070 3.184 1.00 90.31 162 GLY A CA 1
ATOM 1223 C C . GLY A 1 162 ? 1.454 11.773 4.681 1.00 90.31 162 GLY A C 1
ATOM 1224 O O . GLY A 1 162 ? 1.894 12.601 5.471 1.00 90.31 162 GLY A O 1
ATOM 1225 N N . GLY A 1 163 ? 1.040 10.562 5.042 1.00 91.56 163 GLY A N 1
ATOM 1226 C CA . GLY A 1 163 ? 1.182 9.994 6.378 1.00 91.56 163 GLY A CA 1
ATOM 1227 C C . GLY A 1 163 ? 1.620 8.535 6.311 1.00 91.56 163 GLY A C 1
ATOM 1228 O O . GLY A 1 163 ? 1.755 7.967 5.225 1.00 91.56 163 GLY A O 1
ATOM 1229 N N . TYR A 1 164 ? 1.825 7.917 7.467 1.00 92.81 164 TYR A N 1
ATOM 1230 C CA . TYR A 1 164 ? 2.178 6.508 7.589 1.00 92.81 164 TYR A CA 1
ATOM 1231 C C . TYR A 1 164 ? 1.631 5.904 8.885 1.00 92.81 164 TYR A C 1
ATOM 1233 O O . TYR A 1 164 ? 1.499 6.586 9.896 1.00 92.81 164 TYR A O 1
ATOM 1241 N N . ILE A 1 165 ? 1.357 4.598 8.865 1.00 94.94 165 ILE A N 1
ATOM 1242 C CA . ILE A 1 165 ? 1.024 3.791 10.047 1.00 94.94 165 ILE A CA 1
ATOM 1243 C C . ILE A 1 165 ? 2.191 2.827 10.277 1.00 94.94 165 ILE A C 1
ATOM 1245 O O . ILE A 1 165 ? 2.573 2.095 9.368 1.00 94.94 165 ILE A O 1
ATOM 1249 N N . THR A 1 166 ? 2.772 2.824 11.477 1.00 94.56 166 THR A N 1
ATOM 1250 C CA . THR A 1 166 ? 3.876 1.919 11.852 1.00 94.56 166 THR A CA 1
ATOM 1251 C C . THR A 1 166 ? 3.414 0.717 12.651 1.00 94.56 166 THR A C 1
ATOM 1253 O O . THR A 1 166 ? 4.065 -0.324 12.622 1.00 94.56 166 THR A O 1
ATOM 1256 N N . SER A 1 167 ? 2.313 0.843 13.393 1.00 95.44 167 SER A N 1
ATOM 1257 C CA . SER A 1 167 ? 1.744 -0.286 14.124 1.00 95.44 167 SER A CA 1
ATOM 1258 C C . SER A 1 167 ? 0.275 -0.074 14.450 1.00 95.44 167 SER A C 1
ATOM 1260 O O . SER A 1 167 ? -0.173 1.052 14.668 1.00 95.44 167 SER A O 1
ATOM 1262 N N . VAL A 1 168 ? -0.442 -1.191 14.532 1.00 96.81 168 VAL A N 1
ATOM 1263 C CA . VAL A 1 168 ? -1.778 -1.289 15.115 1.00 96.81 168 VAL A CA 1
ATOM 1264 C C . VAL A 1 168 ? -1.684 -2.293 16.257 1.00 96.81 168 VAL A C 1
ATOM 1266 O O . VAL A 1 168 ? -1.177 -3.399 16.071 1.00 96.81 168 VAL A O 1
ATOM 1269 N N . GLN A 1 169 ? -2.082 -1.882 17.455 1.00 95.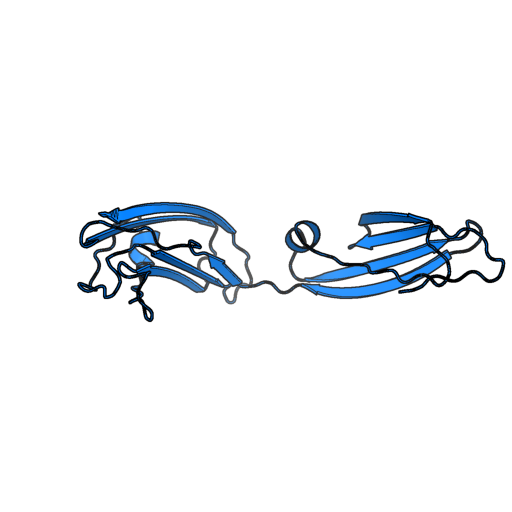31 169 GLN A N 1
ATOM 1270 C CA . GLN A 1 169 ? -1.982 -2.671 18.684 1.00 95.31 169 GLN A CA 1
ATOM 1271 C C . GLN A 1 169 ? -3.287 -2.557 19.465 1.00 95.31 169 GLN A C 1
ATOM 1273 O O . GLN A 1 169 ? -4.008 -1.576 19.309 1.00 95.31 169 GLN A O 1
ATOM 1278 N N . GLY A 1 170 ? -3.589 -3.525 20.323 1.00 93.88 170 GLY A N 1
ATOM 1279 C CA . GLY A 1 170 ? -4.814 -3.478 21.106 1.00 93.88 170 GLY A CA 1
ATOM 1280 C C . GLY A 1 170 ? -5.129 -4.773 21.833 1.00 93.88 170 GLY A C 1
ATOM 1281 O O . GLY A 1 170 ? -4.331 -5.711 21.840 1.00 93.88 170 GLY A O 1
ATOM 1282 N N . GLY A 1 171 ? -6.309 -4.796 22.437 1.00 94.94 171 GLY A N 1
ATOM 1283 C CA . GLY A 1 171 ? -6.887 -5.955 23.103 1.00 94.94 171 GLY A CA 1
ATOM 1284 C C . GLY A 1 171 ? -8.390 -5.781 23.288 1.00 94.94 171 GLY A C 1
ATOM 1285 O O . GLY A 1 171 ? -8.925 -4.686 23.111 1.00 94.94 171 GLY A O 1
ATOM 1286 N N . PHE A 1 172 ? -9.066 -6.866 23.644 1.00 96.88 172 PHE A N 1
ATOM 1287 C CA . PHE A 1 172 ? -10.505 -6.891 23.875 1.00 96.88 172 PHE A CA 1
ATOM 1288 C C . PHE A 1 172 ? -10.850 -7.784 25.071 1.00 96.88 172 PHE A C 1
ATOM 1290 O O . PHE A 1 172 ? -10.038 -8.627 25.465 1.00 96.88 172 PHE A O 1
ATOM 1297 N N . GLN A 1 173 ? -12.033 -7.570 25.649 1.00 91.50 173 GLN A N 1
ATOM 1298 C CA . GLN A 1 173 ? -12.604 -8.359 26.743 1.00 91.50 173 GLN A CA 1
ATOM 1299 C C . GLN A 1 173 ? -14.116 -8.523 26.590 1.00 91.50 173 GLN A C 1
ATOM 1301 O O . GLN A 1 173 ? -14.793 -7.580 26.108 1.00 91.50 173 GLN A O 1
#

Foldseek 3Di:
DFAADPVLAWKKKWKDKQNHTPDIDTHDHRDDDDDDQDDPSVVPDDFAKIKMWIWIDSPPDIDIDIDMDGDDDFKDKDKDPDFAADPDQWFKKWKEWDKFADPQKPKWKWKFQQVVAPDTDIDTCPVCRVVRHMDTDPDRDYPVHTTMMMMMMIGDGPVSDDMDTPDMDMDID

Sequence (173 aa):
YQVSDEEGDPVTVTELLDGAQLRSFQAVLEGGNSFAVAGEDFLKLQNGPHTMQISATDGMGESLHELSFTKEITSAFVTIPEPMEAGERITLCALSVKGEIPEDAAFTVEVTNNGRDENPVWEDCTAEVKSGLNYVFENETAQNGFAFSFRINAARGDSGQGGYITSVQGGFQ

Mean predicted aligned error: 4.53 Å

pLDDT: mean 96.35, std 2.19, range [89.12, 98.75]

Nearest PDB structures (foldseek):
  6yjp-assembly1_C  TM=2.265E-01  e=1.306E-01  Homo sapiens
  5l73-assembly1_B  TM=3.486E-01  e=1.668E+00  Homo sapiens
  8cml-assembly1_E  TM=2.953E-01  e=1.859E+00  Homo sapiens
  7ad6-assembly1_B  TM=1.775E-01  e=5.344E-01  Homo sapiens
  4u4j-assembly1_A  TM=3.307E-01  e=6.823E+00  Salmonella enterica subsp. enterica serovar Typhimurium str. LT2

Solvent-accessible surface area (backbone atoms only — not comparable to full-atom values): 10111 Å² total; per-residue (Å²): 91,67,47,79,56,96,88,66,60,75,32,40,35,38,34,24,50,74,83,43,77,76,50,70,48,75,56,57,72,75,35,87,47,84,90,80,82,52,70,68,67,44,64,71,51,67,72,41,81,46,41,40,38,41,39,39,29,62,84,86,57,76,49,81,46,80,48,75,51,69,44,83,80,58,68,51,77,49,64,67,96,66,53,47,78,42,99,54,80,48,48,36,36,37,50,42,77,41,66,47,74,50,90,65,32,53,66,47,34,32,37,23,46,13,43,60,29,98,76,50,63,75,43,82,39,42,68,29,39,77,66,70,36,68,41,71,59,83,72,88,72,48,89,63,43,28,9,40,38,48,42,34,44,39,30,52,24,95,82,65,54,79,61,50,79,78,46,78,50,72,55,73,75

Radius of gyration: 24.85 Å; Cα contacts (8 Å, |Δi|>4): 359; chains: 1; bounding box: 54×37×65 Å

Secondary structure (DSSP, 8-state):
-----SS-PPPEEEEEETTEEEEEEEPPTT--------HHHHHHSPSEEEEEEEEEE-SS-EEEEEEEEEE---EEEEE-SS-EE-SS---EEEEEEEEE--TTSEEEEEEESBTTSSS---EE-HHHHHHTPPEE------SS--EEEEEEEEE--TT----EEEEEEEEE-